Protein AF-A0A8T4QY41-F1 (afdb_monomer)

Foldseek 3Di:
DDPPQPVLLDDQAQWKKAWCFFPDPVRHGFIFGFHDDDLFWTWGQGPVGIDIDGQQGTWMWTADPNDIDIDRSVSSNGGSVVSVPDPDDDD

Structure (mmCIF, N/CA/C/O backbone):
data_AF-A0A8T4QY41-F1
#
_entry.id   AF-A0A8T4QY41-F1
#
loop_
_atom_site.group_PDB
_atom_site.id
_atom_site.type_symbol
_atom_site.label_atom_id
_atom_site.label_alt_id
_atom_site.label_comp_id
_atom_site.label_asym_id
_atom_site.label_entity_id
_atom_site.label_seq_id
_atom_site.pdbx_PDB_ins_code
_atom_site.Cartn_x
_atom_site.Cartn_y
_atom_site.Cartn_z
_atom_site.occupancy
_atom_site.B_iso_or_equiv
_atom_site.auth_seq_id
_atom_site.auth_comp_id
_atom_site.auth_asym_id
_atom_site.auth_atom_id
_atom_site.pdbx_PDB_model_num
ATOM 1 N N . MET A 1 1 ? 17.463 10.648 4.842 1.00 38.44 1 MET A N 1
ATOM 2 C CA . MET A 1 1 ? 18.186 10.136 3.657 1.00 38.44 1 MET A CA 1
ATOM 3 C C . MET A 1 1 ? 17.565 8.790 3.289 1.00 38.44 1 MET A C 1
ATOM 5 O O . MET A 1 1 ? 17.621 7.886 4.105 1.00 38.44 1 MET A O 1
ATOM 9 N N . ILE A 1 2 ? 16.872 8.658 2.153 1.00 42.44 2 ILE A N 1
ATOM 10 C CA . ILE A 1 2 ? 16.351 7.354 1.698 1.00 42.44 2 ILE A CA 1
ATOM 11 C C . ILE A 1 2 ? 16.827 7.152 0.266 1.00 42.44 2 ILE A C 1
ATOM 13 O O . ILE A 1 2 ? 16.537 7.977 -0.604 1.00 42.44 2 ILE A O 1
ATOM 17 N N . LEU A 1 3 ? 17.548 6.049 0.037 1.00 39.91 3 LEU A N 1
ATOM 18 C CA . LEU A 1 3 ? 17.846 5.518 -1.288 1.00 39.91 3 LEU A CA 1
ATOM 19 C C . LEU A 1 3 ? 16.520 5.262 -2.016 1.00 39.91 3 LEU A C 1
ATOM 21 O O . LEU A 1 3 ? 15.899 4.207 -1.874 1.00 39.91 3 LEU A O 1
ATOM 25 N N . LYS A 1 4 ? 16.082 6.256 -2.796 1.00 50.06 4 LYS A N 1
ATOM 26 C CA . LYS A 1 4 ? 14.831 6.244 -3.570 1.00 50.06 4 LYS A CA 1
ATOM 27 C C . LYS A 1 4 ? 14.683 4.997 -4.452 1.00 50.06 4 LYS A C 1
ATOM 29 O O . LYS A 1 4 ? 13.557 4.639 -4.772 1.00 50.06 4 LYS A O 1
ATOM 34 N N . GLY A 1 5 ? 15.778 4.342 -4.847 1.00 54.31 5 GLY A N 1
ATOM 35 C CA . GLY A 1 5 ? 15.765 3.246 -5.820 1.00 54.31 5 GLY A CA 1
ATOM 36 C C . GLY A 1 5 ? 15.440 1.851 -5.274 1.00 54.31 5 GLY A C 1
ATOM 37 O O . GLY A 1 5 ? 14.834 1.064 -5.997 1.00 54.31 5 GLY A O 1
ATOM 38 N N . SER A 1 6 ? 15.810 1.521 -4.031 1.00 66.00 6 SER A N 1
ATOM 39 C CA . SER A 1 6 ? 15.798 0.117 -3.571 1.00 66.00 6 SER A CA 1
ATOM 40 C C . SER A 1 6 ? 14.439 -0.340 -3.041 1.00 66.00 6 SER A C 1
ATOM 42 O O . SER A 1 6 ? 14.011 -1.460 -3.309 1.00 66.00 6 SER A O 1
ATOM 44 N N . ILE A 1 7 ? 13.727 0.542 -2.332 1.00 74.81 7 ILE A N 1
ATOM 45 C CA . ILE A 1 7 ? 12.442 0.219 -1.691 1.00 74.81 7 ILE A CA 1
ATOM 46 C C . ILE A 1 7 ? 11.324 -0.013 -2.713 1.00 74.81 7 ILE A C 1
ATOM 48 O O . ILE A 1 7 ? 10.458 -0.858 -2.518 1.00 74.81 7 ILE A O 1
ATOM 52 N N . GLN A 1 8 ? 11.390 0.681 -3.853 1.00 72.56 8 GLN A N 1
ATOM 53 C CA . GLN A 1 8 ? 10.448 0.506 -4.955 1.00 72.56 8 GLN A CA 1
ATOM 54 C C . GLN A 1 8 ? 10.575 -0.862 -5.616 1.00 72.56 8 GLN A C 1
ATOM 56 O O . GLN A 1 8 ? 9.685 -1.223 -6.363 1.00 72.56 8 GLN A O 1
ATOM 61 N N . LYS A 1 9 ? 11.646 -1.628 -5.390 1.00 72.25 9 LYS A N 1
ATOM 62 C CA . LYS A 1 9 ? 11.814 -2.981 -5.950 1.00 72.25 9 LYS A CA 1
ATOM 63 C C . LYS A 1 9 ? 11.410 -4.082 -4.976 1.00 72.25 9 LYS A C 1
ATOM 65 O O . LYS A 1 9 ? 11.418 -5.245 -5.348 1.00 72.25 9 LYS A O 1
ATOM 70 N N . GLN A 1 10 ? 11.091 -3.717 -3.738 1.00 80.38 10 GLN A N 1
ATOM 71 C CA . GLN A 1 10 ? 10.728 -4.684 -2.716 1.00 80.38 10 GLN A CA 1
ATOM 72 C C . GLN A 1 10 ? 9.333 -5.254 -2.972 1.00 80.38 10 GLN A C 1
ATOM 74 O O . GLN A 1 10 ? 8.497 -4.664 -3.672 1.00 80.38 10 GLN A O 1
ATOM 79 N N . GLU A 1 11 ? 9.107 -6.411 -2.367 1.00 83.38 11 GLU A N 1
ATOM 80 C CA . GLU A 1 11 ? 7.806 -7.047 -2.283 1.00 83.38 11 GLU A CA 1
ATOM 81 C C . GLU A 1 11 ? 6.968 -6.375 -1.188 1.00 83.38 11 GLU A C 1
ATOM 83 O O . GLU A 1 11 ? 7.387 -6.270 -0.028 1.00 83.38 11 GLU A O 1
ATOM 88 N N . PHE A 1 12 ? 5.783 -5.891 -1.572 1.00 88.50 12 PHE A N 1
ATOM 89 C CA . PHE A 1 12 ? 4.829 -5.285 -0.643 1.00 88.50 12 PHE A CA 1
ATOM 90 C C . PHE A 1 12 ? 3.796 -6.289 -0.135 1.00 88.50 12 PHE A C 1
ATOM 92 O O . PHE A 1 12 ? 3.243 -6.063 0.941 1.00 88.50 12 PHE A O 1
ATOM 99 N N . ILE A 1 13 ? 3.566 -7.394 -0.855 1.00 90.88 13 ILE A N 1
ATOM 100 C CA . ILE A 1 13 ? 2.702 -8.487 -0.403 1.00 90.88 13 ILE A CA 1
ATOM 101 C C . ILE A 1 13 ? 3.216 -9.003 0.946 1.00 90.88 13 ILE A C 1
ATOM 103 O O . ILE A 1 13 ? 4.415 -9.123 1.199 1.00 90.88 13 ILE A O 1
ATOM 107 N N . GLY A 1 14 ? 2.292 -9.208 1.877 1.00 91.19 14 GLY A N 1
ATOM 108 C CA . GLY A 1 14 ? 2.591 -9.627 3.238 1.00 91.19 14 GLY A CA 1
ATOM 109 C C . GLY A 1 14 ? 3.029 -8.508 4.186 1.00 91.19 14 GLY A C 1
ATOM 110 O O . GLY A 1 14 ? 3.066 -8.740 5.397 1.00 91.19 14 GLY A O 1
ATOM 111 N N . LYS A 1 15 ? 3.318 -7.295 3.693 1.00 92.56 15 LYS A N 1
ATOM 112 C CA . LYS A 1 15 ? 3.722 -6.161 4.537 1.00 92.56 15 LYS A CA 1
ATOM 113 C C . LYS A 1 15 ? 2.510 -5.437 5.120 1.00 92.56 15 LYS A C 1
ATOM 115 O O . LYS A 1 15 ? 1.461 -5.314 4.490 1.00 92.56 15 LYS A O 1
ATOM 120 N N . GLN A 1 16 ? 2.679 -4.928 6.337 1.00 94.12 16 GLN A N 1
ATOM 121 C CA . GLN A 1 16 ? 1.734 -4.007 6.964 1.00 94.12 16 GLN A CA 1
ATOM 122 C C . GLN A 1 16 ? 1.919 -2.605 6.387 1.00 94.12 16 GLN A C 1
ATOM 124 O O . GLN A 1 16 ? 3.035 -2.077 6.395 1.00 94.12 16 GLN A O 1
ATOM 129 N N . ILE A 1 17 ? 0.823 -2.000 5.927 1.00 94.50 17 ILE A N 1
ATOM 130 C CA . ILE A 1 17 ? 0.807 -0.616 5.459 1.00 94.50 17 ILE A CA 1
ATOM 131 C C . ILE A 1 17 ? -0.211 0.227 6.227 1.00 94.50 17 ILE A C 1
ATOM 133 O O . ILE A 1 17 ? -1.241 -0.271 6.684 1.00 94.50 17 ILE A O 1
ATOM 137 N N . ALA A 1 18 ? 0.078 1.520 6.342 1.00 95.12 18 ALA A N 1
ATOM 138 C CA . ALA A 1 18 ? -0.801 2.525 6.924 1.00 95.12 18 ALA A CA 1
ATOM 139 C C . ALA A 1 18 ? -0.909 3.725 5.982 1.00 95.12 18 ALA A C 1
ATOM 141 O O . ALA A 1 18 ? 0.108 4.305 5.608 1.00 95.12 18 ALA A O 1
ATOM 142 N N . ILE A 1 19 ? -2.120 4.112 5.600 1.00 94.81 19 ILE A N 1
ATOM 143 C CA . ILE A 1 19 ? -2.346 5.226 4.673 1.00 94.81 19 ILE A CA 1
ATOM 144 C C . ILE A 1 19 ? -2.232 6.538 5.442 1.00 94.81 19 ILE A C 1
ATOM 146 O O . ILE A 1 19 ? -2.997 6.781 6.376 1.00 94.81 19 ILE A O 1
ATOM 150 N N . THR A 1 20 ? -1.278 7.381 5.056 1.00 94.12 20 THR A N 1
ATOM 151 C CA . THR A 1 20 ? -1.027 8.680 5.698 1.00 94.12 20 THR A CA 1
ATOM 152 C C . THR A 1 20 ? -1.657 9.840 4.949 1.00 94.12 20 THR A C 1
ATOM 154 O O . THR A 1 20 ? -2.028 10.829 5.569 1.00 94.12 20 THR A O 1
ATOM 157 N N . ALA A 1 21 ? -1.834 9.708 3.636 1.00 92.81 21 ALA A N 1
ATOM 158 C CA . ALA A 1 21 ? -2.570 10.667 2.825 1.00 92.81 21 ALA A CA 1
ATOM 159 C C . ALA A 1 21 ? -3.250 9.949 1.661 1.00 92.81 21 ALA A C 1
ATOM 161 O O . ALA A 1 21 ? -2.719 8.972 1.134 1.00 92.81 21 ALA A O 1
ATOM 162 N N . ALA A 1 22 ? -4.407 10.439 1.233 1.00 93.31 22 ALA A N 1
ATOM 163 C CA . ALA A 1 22 ? -5.099 9.918 0.067 1.00 93.31 22 ALA A CA 1
ATOM 164 C C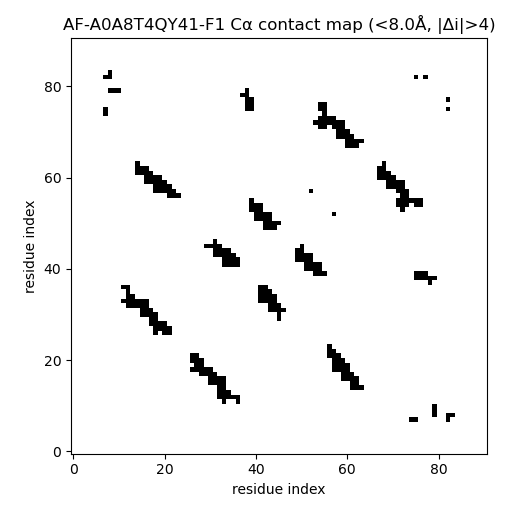 . ALA A 1 22 ? -5.947 11.007 -0.594 1.00 93.31 22 ALA A C 1
ATOM 166 O O . ALA A 1 22 ? -6.395 11.926 0.084 1.00 93.31 22 ALA A O 1
ATOM 167 N N . SER A 1 23 ? -6.204 10.884 -1.899 1.00 91.25 23 SER A N 1
ATOM 168 C CA . SER A 1 23 ? -7.172 11.748 -2.594 1.00 91.25 23 SER A CA 1
ATOM 169 C C . SER A 1 23 ? -8.590 11.573 -2.046 1.00 91.25 23 SER A C 1
ATOM 171 O O . SER A 1 23 ? -9.363 12.520 -2.035 1.00 91.25 23 SER A O 1
ATOM 173 N N . ASN A 1 24 ? -8.927 10.366 -1.583 1.00 90.12 24 ASN A N 1
ATOM 174 C CA . ASN A 1 24 ? -10.152 10.103 -0.841 1.00 90.12 24 ASN A CA 1
ATOM 175 C C . ASN A 1 24 ? -9.837 10.090 0.661 1.00 90.12 24 ASN A C 1
ATOM 177 O O . ASN A 1 24 ? -9.198 9.156 1.152 1.00 90.12 24 ASN A O 1
ATOM 181 N N . SER A 1 25 ? -10.315 11.102 1.385 1.00 90.00 25 SER A N 1
ATOM 182 C CA . SER A 1 25 ? -10.079 11.271 2.823 1.00 90.00 25 SER A CA 1
ATOM 183 C C . SER A 1 25 ? -10.558 10.088 3.669 1.00 90.00 25 SER A C 1
ATOM 185 O O . SER A 1 25 ? -9.957 9.807 4.701 1.00 90.00 25 SER A O 1
ATOM 187 N N . SER A 1 26 ? -11.564 9.326 3.221 1.00 89.62 26 SER A N 1
ATOM 188 C CA . SER A 1 26 ? -12.048 8.131 3.932 1.00 89.62 26 SER A CA 1
ATOM 189 C C . SER A 1 26 ? -11.022 6.992 3.993 1.00 89.62 26 SER A C 1
ATOM 191 O O . SER A 1 26 ? -11.192 6.052 4.767 1.00 89.62 26 SER A O 1
ATOM 193 N N . LEU A 1 27 ? -9.970 7.044 3.168 1.00 90.19 27 LEU A N 1
ATOM 194 C CA . LEU A 1 27 ? -8.876 6.071 3.190 1.00 90.19 27 LEU A CA 1
ATOM 195 C C . LEU A 1 27 ? -7.777 6.449 4.193 1.00 90.19 27 LEU A C 1
ATOM 197 O O . LEU A 1 27 ? -6.985 5.592 4.580 1.00 90.19 27 LEU A O 1
ATOM 201 N N . VAL A 1 28 ? -7.697 7.715 4.610 1.00 93.50 28 VAL A N 1
ATOM 202 C CA . VAL A 1 28 ? -6.642 8.190 5.514 1.00 93.50 28 VAL A CA 1
ATOM 203 C C . VAL A 1 28 ? -6.788 7.519 6.879 1.00 93.50 28 VAL A C 1
ATOM 205 O O . VAL A 1 28 ? -7.879 7.424 7.432 1.00 93.50 28 VAL A O 1
ATOM 208 N N . GLY A 1 29 ? -5.679 7.008 7.415 1.00 92.00 29 GLY A N 1
ATOM 209 C CA . GLY A 1 29 ? -5.660 6.264 8.674 1.00 92.00 29 GLY A CA 1
ATOM 210 C C . GLY A 1 29 ? -5.998 4.777 8.539 1.00 92.00 29 GLY A C 1
ATOM 211 O O . GLY A 1 29 ? -5.850 4.043 9.517 1.00 92.00 29 GLY A O 1
ATOM 212 N N . MET A 1 30 ? -6.382 4.298 7.349 1.00 93.25 30 MET A N 1
ATOM 213 C CA . MET A 1 30 ? -6.600 2.872 7.111 1.00 93.25 30 MET A CA 1
ATOM 214 C C . MET A 1 30 ? -5.283 2.099 7.239 1.00 93.25 30 MET A C 1
ATOM 216 O O . MET A 1 30 ? -4.245 2.505 6.708 1.00 93.25 30 MET A O 1
ATOM 220 N N . LYS A 1 31 ? -5.335 0.969 7.947 1.00 94.81 31 LYS A N 1
ATOM 221 C CA . LYS A 1 31 ? -4.198 0.074 8.173 1.00 94.81 31 LYS A CA 1
ATOM 222 C C . LYS A 1 31 ? -4.583 -1.348 7.805 1.00 94.81 31 LYS A C 1
ATOM 224 O O . LYS A 1 31 ? -5.708 -1.772 8.073 1.00 94.81 31 LYS A O 1
ATOM 229 N N . GLY A 1 32 ? -3.649 -2.076 7.215 1.00 95.19 32 GLY A N 1
ATOM 230 C CA . GLY A 1 32 ? -3.885 -3.458 6.828 1.00 95.19 32 GLY A CA 1
ATOM 231 C C . GLY A 1 32 ? -2.651 -4.139 6.264 1.00 95.19 32 GLY A C 1
ATOM 232 O O . GLY A 1 32 ? -1.643 -3.498 5.957 1.00 95.19 32 GLY A O 1
ATOM 233 N N . LYS A 1 33 ? -2.745 -5.460 6.133 1.00 95.94 33 LYS A N 1
ATOM 234 C CA . LYS A 1 33 ? -1.725 -6.284 5.481 1.00 95.94 33 LYS A CA 1
ATOM 235 C C . LYS A 1 33 ? -2.015 -6.333 3.987 1.00 95.94 33 LYS A C 1
ATOM 237 O O . LYS A 1 33 ? -3.141 -6.627 3.607 1.00 95.94 33 LYS A O 1
ATOM 242 N N . VAL A 1 34 ? -1.027 -6.073 3.140 1.00 95.12 34 VAL A N 1
ATOM 243 C CA . VAL A 1 34 ? -1.187 -6.241 1.688 1.00 95.12 34 VAL A CA 1
ATOM 244 C C . VAL A 1 34 ? -1.296 -7.732 1.375 1.00 95.12 34 VAL A C 1
ATOM 246 O O . VAL A 1 34 ? -0.417 -8.503 1.762 1.00 95.12 34 VAL A O 1
ATOM 249 N N . ILE A 1 35 ? -2.369 -8.132 0.701 1.00 95.56 35 ILE A N 1
ATOM 250 C CA . ILE A 1 35 ? -2.608 -9.521 0.277 1.00 95.56 35 ILE A CA 1
ATOM 251 C C . ILE A 1 35 ? -2.437 -9.700 -1.230 1.00 95.56 35 ILE A C 1
ATOM 253 O O . ILE A 1 35 ? -2.077 -10.784 -1.666 1.00 95.56 35 ILE A O 1
ATOM 257 N N . ASP A 1 36 ? -2.632 -8.633 -2.005 1.00 91.38 36 ASP A N 1
ATOM 258 C CA . ASP A 1 36 ? -2.460 -8.651 -3.454 1.00 91.38 36 ASP A CA 1
ATOM 259 C C . ASP A 1 36 ? -1.941 -7.300 -3.964 1.00 91.38 36 ASP A C 1
ATOM 261 O O . ASP A 1 36 ? -2.239 -6.229 -3.413 1.00 91.38 36 ASP A O 1
ATOM 265 N N . GLU A 1 37 ? -1.149 -7.358 -5.030 1.00 87.00 37 GLU A N 1
ATOM 266 C CA . GLU A 1 37 ? -0.563 -6.206 -5.697 1.00 87.00 37 GLU A CA 1
ATOM 267 C C . GLU A 1 37 ? -0.710 -6.337 -7.216 1.00 87.00 37 GLU A C 1
ATOM 269 O O . GLU A 1 37 ? -0.113 -7.200 -7.852 1.00 87.00 37 GLU A O 1
ATOM 274 N N . THR A 1 38 ? -1.406 -5.378 -7.826 1.00 87.75 38 THR A N 1
ATOM 275 C CA . THR A 1 38 ? -1.460 -5.240 -9.287 1.00 87.75 38 THR A CA 1
ATOM 276 C C . THR A 1 38 ? -0.643 -4.030 -9.747 1.00 87.75 38 THR A C 1
ATOM 278 O O . THR A 1 38 ? -0.051 -3.305 -8.943 1.00 87.75 38 THR A O 1
ATOM 281 N N . LYS A 1 39 ? -0.636 -3.748 -11.057 1.00 83.75 39 LYS A N 1
ATOM 282 C CA . LYS A 1 39 ? 0.016 -2.557 -11.629 1.00 83.75 39 LYS A CA 1
ATOM 283 C C . LYS A 1 39 ? -0.422 -1.257 -10.932 1.00 83.75 39 LYS A C 1
ATOM 285 O O . LYS A 1 39 ? 0.412 -0.437 -10.572 1.00 83.75 39 LYS A O 1
ATOM 290 N N . GLY A 1 40 ? -1.724 -1.090 -10.697 1.00 86.94 40 GLY A N 1
ATOM 291 C CA . GLY A 1 40 ? -2.29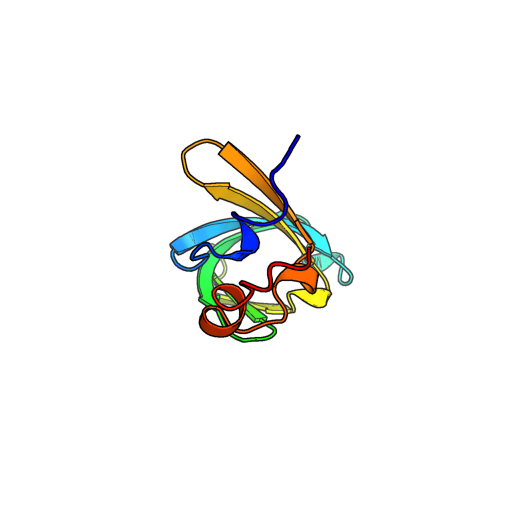2 0.159 -10.176 1.00 86.94 40 GLY A CA 1
ATOM 292 C C . GLY A 1 40 ? -2.873 0.076 -8.767 1.00 86.94 40 GLY A C 1
ATOM 293 O O . GLY A 1 40 ? -3.160 1.120 -8.179 1.00 86.94 40 GLY A O 1
ATOM 294 N N . THR A 1 41 ? -3.059 -1.127 -8.214 1.00 91.62 41 THR A N 1
ATOM 295 C CA . THR A 1 41 ? -3.797 -1.303 -6.956 1.00 91.62 41 THR A CA 1
ATOM 296 C C . THR A 1 41 ? -3.056 -2.135 -5.926 1.00 91.62 41 THR A C 1
ATOM 298 O O . THR A 1 41 ? -2.286 -3.028 -6.270 1.00 91.62 41 THR A O 1
ATOM 301 N N . PHE A 1 42 ? -3.356 -1.862 -4.661 1.00 93.50 42 PHE A N 1
ATOM 302 C CA . PHE A 1 42 ? -3.128 -2.777 -3.550 1.00 93.50 42 PHE A CA 1
ATOM 303 C C . PHE A 1 42 ? -4.459 -3.293 -3.037 1.00 93.50 42 PHE A C 1
ATOM 305 O O . PHE A 1 42 ? -5.388 -2.508 -2.856 1.00 93.50 42 PHE A O 1
ATOM 312 N N . THR A 1 43 ? -4.531 -4.584 -2.756 1.00 95.12 43 THR A N 1
ATOM 313 C CA . THR A 1 43 ? -5.599 -5.139 -1.930 1.00 95.12 43 THR A CA 1
ATOM 314 C C . THR A 1 43 ? -5.026 -5.348 -0.541 1.00 95.12 43 THR A C 1
ATOM 316 O O . THR A 1 43 ? -4.013 -6.033 -0.378 1.00 95.12 43 THR A O 1
ATOM 319 N N . ILE A 1 44 ? -5.638 -4.717 0.458 1.00 95.94 44 ILE A N 1
ATOM 320 C CA . ILE A 1 44 ? -5.243 -4.866 1.855 1.00 95.94 44 ILE A CA 1
ATOM 321 C C . ILE A 1 44 ? -6.331 -5.561 2.657 1.00 95.94 44 ILE A C 1
ATOM 323 O O . ILE A 1 44 ? -7.514 -5.265 2.512 1.00 95.94 44 ILE A O 1
ATOM 327 N N . LEU A 1 45 ? -5.910 -6.446 3.548 1.00 96.25 45 LEU A N 1
ATOM 328 C CA . LEU A 1 45 ? -6.752 -7.047 4.562 1.00 96.25 45 LEU A CA 1
ATOM 329 C C . LEU A 1 45 ? -6.760 -6.145 5.798 1.00 9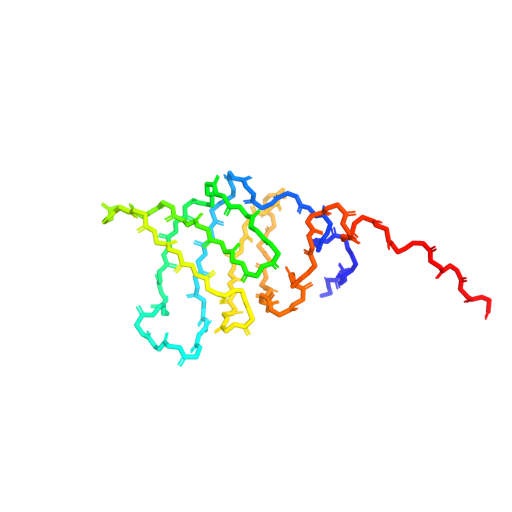6.25 45 LEU A C 1
ATOM 331 O O . LEU A 1 45 ? -5.726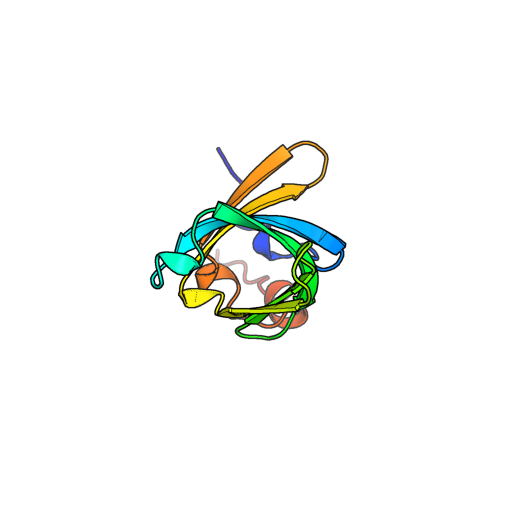 -5.925 6.438 1.00 96.25 45 LEU A O 1
ATOM 335 N N . THR A 1 46 ? -7.936 -5.610 6.108 1.00 93.75 46 THR A N 1
ATOM 336 C CA . THR A 1 46 ? -8.213 -4.820 7.313 1.00 93.75 46 THR A CA 1
ATOM 337 C C . THR A 1 46 ? -9.068 -5.645 8.284 1.00 93.75 46 THR A C 1
ATOM 339 O O . THR A 1 46 ? -9.669 -6.634 7.865 1.00 93.75 46 THR A O 1
ATOM 342 N N . PRO A 1 47 ? -9.229 -5.228 9.554 1.00 90.81 47 PRO A N 1
ATOM 343 C CA . PRO A 1 47 ? -10.170 -5.881 10.471 1.00 90.81 47 PRO A CA 1
ATOM 344 C C . PRO A 1 47 ? -11.628 -5.880 9.978 1.00 90.81 47 PRO A C 1
ATOM 346 O O . PRO A 1 47 ? -12.428 -6.686 10.431 1.00 90.81 47 PRO A O 1
ATOM 349 N N . LYS A 1 48 ? -11.980 -4.979 9.049 1.00 90.19 48 LYS A N 1
ATOM 350 C CA . LYS A 1 48 ? -13.315 -4.877 8.437 1.00 90.19 48 LYS A CA 1
ATOM 351 C C . LYS A 1 48 ? -13.432 -5.660 7.120 1.00 90.19 48 LYS A C 1
ATOM 353 O O . LYS A 1 48 ? -14.402 -5.471 6.393 1.00 90.19 48 LYS A O 1
ATOM 358 N N . GLY A 1 49 ? -12.429 -6.472 6.787 1.00 93.00 49 GLY A N 1
ATOM 359 C CA . GLY A 1 49 ? -12.336 -7.211 5.532 1.00 93.00 49 GLY A CA 1
ATOM 360 C C . GLY A 1 49 ? -11.379 -6.582 4.520 1.00 93.00 49 GLY A C 1
ATOM 361 O O . GLY A 1 49 ? -10.548 -5.724 4.846 1.00 93.00 49 GLY A O 1
ATOM 362 N N . GLU A 1 50 ? -11.485 -7.043 3.280 1.00 94.94 50 GLU A N 1
ATOM 363 C CA . GLU A 1 50 ? -10.596 -6.659 2.188 1.00 94.94 50 GLU A CA 1
ATOM 364 C C . GLU A 1 50 ? -10.960 -5.300 1.590 1.00 94.94 50 GLU A C 1
ATOM 366 O O . GLU A 1 50 ? -12.127 -4.951 1.395 1.00 94.94 50 GLU A O 1
ATOM 371 N N . ARG A 1 51 ? -9.936 -4.507 1.279 1.00 93.62 51 ARG A N 1
ATOM 372 C CA . ARG A 1 51 ? -10.084 -3.201 0.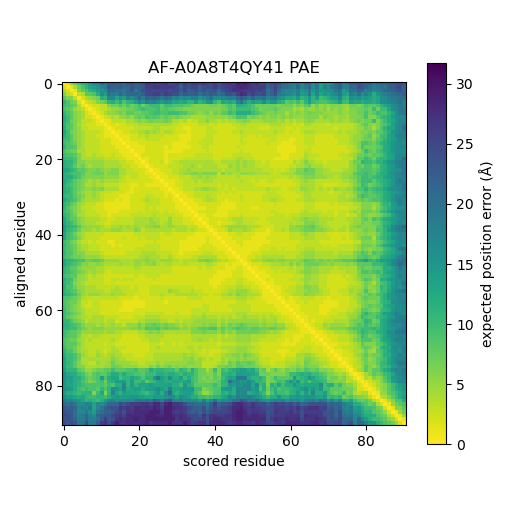640 1.00 93.62 51 ARG A CA 1
ATOM 373 C C . ARG A 1 51 ? -9.104 -3.061 -0.506 1.00 93.62 51 ARG A C 1
ATOM 375 O O . ARG A 1 51 ? -7.896 -3.178 -0.323 1.00 93.62 51 ARG A O 1
ATOM 382 N N . LYS A 1 52 ? -9.639 -2.746 -1.683 1.00 94.00 52 LYS A N 1
ATOM 383 C CA . LYS A 1 52 ? -8.856 -2.421 -2.873 1.00 94.00 52 LYS A CA 1
ATOM 384 C C . LYS A 1 52 ? -8.577 -0.924 -2.924 1.00 94.00 52 LYS A C 1
ATOM 386 O O . LYS A 1 52 ? -9.482 -0.111 -2.760 1.00 94.00 52 LYS A O 1
ATOM 391 N N . ILE A 1 53 ? -7.319 -0.568 -3.150 1.00 93.12 53 ILE A N 1
ATOM 392 C CA . ILE A 1 53 ? -6.807 0.794 -3.016 1.00 93.12 53 ILE A CA 1
ATOM 393 C C . ILE A 1 53 ? -5.985 1.158 -4.241 1.00 93.12 53 ILE A C 1
ATOM 395 O O . ILE A 1 53 ? -5.123 0.394 -4.671 1.00 93.12 53 ILE A O 1
ATOM 399 N N . ILE A 1 54 ? -6.231 2.343 -4.795 1.00 93.19 54 ILE A N 1
ATOM 400 C CA . ILE A 1 54 ? -5.531 2.852 -5.974 1.00 93.19 54 ILE A CA 1
ATOM 401 C C . ILE A 1 54 ? -4.214 3.497 -5.534 1.00 93.19 54 ILE A C 1
ATOM 403 O O . ILE A 1 54 ? -4.207 4.537 -4.875 1.00 93.19 54 ILE A O 1
ATOM 407 N N . LYS A 1 55 ? -3.085 2.908 -5.940 1.00 89.88 55 LYS A N 1
ATOM 408 C CA . LYS A 1 55 ? -1.735 3.329 -5.531 1.00 89.88 55 LYS A CA 1
ATOM 409 C C . LYS A 1 55 ? -1.463 4.800 -5.846 1.00 89.88 55 LYS A C 1
ATOM 411 O O . LYS A 1 55 ? -0.959 5.539 -5.006 1.00 89.88 55 LYS A O 1
ATOM 416 N N . ARG A 1 56 ? -1.829 5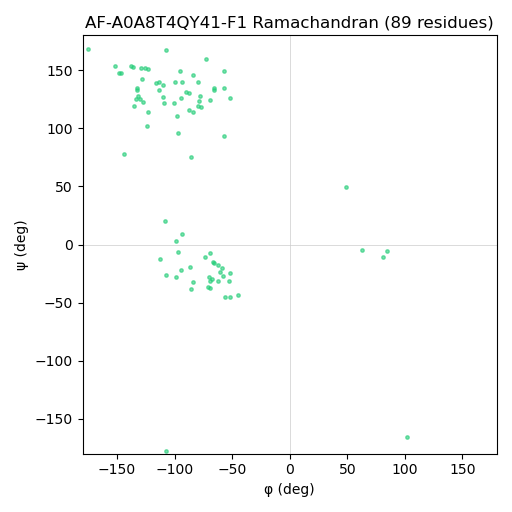.256 -7.048 1.00 90.38 56 ARG A N 1
ATOM 417 C CA . ARG A 1 56 ? -1.567 6.632 -7.508 1.00 90.38 56 ARG A CA 1
ATOM 418 C C . ARG A 1 56 ? -2.223 7.708 -6.638 1.00 90.38 56 ARG A C 1
ATOM 420 O O . ARG A 1 56 ? -1.742 8.837 -6.623 1.00 90.38 56 ARG A O 1
ATOM 427 N N . GLN A 1 57 ? -3.283 7.355 -5.916 1.00 91.88 57 GLN A N 1
ATOM 428 C CA . GLN A 1 57 ? -4.058 8.277 -5.091 1.00 91.88 57 GLN A CA 1
ATOM 429 C C . GLN A 1 57 ? -3.683 8.235 -3.610 1.00 91.88 57 GLN A C 1
ATOM 431 O O . GLN A 1 57 ? -4.324 8.930 -2.830 1.00 91.88 57 GLN A O 1
ATOM 436 N N . ILE A 1 58 ? -2.681 7.447 -3.204 1.00 93.50 58 ILE A N 1
ATOM 437 C CA . ILE A 1 58 ? -2.318 7.291 -1.791 1.00 93.50 58 ILE A CA 1
ATOM 438 C C . ILE A 1 58 ? -0.843 7.588 -1.518 1.00 93.50 58 ILE A C 1
ATOM 440 O O . ILE A 1 58 ? 0.039 7.374 -2.351 1.00 93.50 58 ILE A O 1
ATOM 444 N N . THR A 1 59 ? -0.576 8.032 -0.297 1.00 93.62 59 THR A N 1
ATOM 445 C CA . THR A 1 59 ? 0.718 7.950 0.378 1.00 93.62 59 THR A CA 1
ATOM 446 C C . THR A 1 59 ? 0.550 7.011 1.557 1.00 93.62 59 THR A C 1
ATOM 448 O O . THR A 1 59 ? -0.433 7.103 2.297 1.00 93.62 59 THR A O 1
ATOM 451 N N . PHE A 1 60 ? 1.482 6.083 1.714 1.00 93.31 60 PHE A N 1
ATOM 452 C CA . PHE A 1 60 ? 1.412 5.085 2.766 1.00 93.31 60 PHE A CA 1
ATOM 453 C C . PHE A 1 60 ? 2.766 4.894 3.435 1.00 93.31 60 PHE A C 1
ATOM 455 O O . PHE A 1 60 ? 3.823 5.084 2.829 1.00 93.31 60 PHE A O 1
ATOM 462 N N . LYS A 1 61 ? 2.712 4.483 4.698 1.00 93.50 61 LYS A N 1
ATOM 463 C CA . LYS A 1 61 ? 3.852 4.026 5.478 1.00 93.50 61 LYS A CA 1
ATOM 464 C C . LYS A 1 61 ? 3.886 2.509 5.509 1.00 93.50 61 LYS A C 1
ATOM 466 O O . LYS A 1 61 ? 2.844 1.876 5.643 1.00 93.50 61 LYS A O 1
ATOM 471 N N . THR A 1 62 ? 5.075 1.937 5.406 1.00 91.56 62 THR A N 1
ATOM 472 C CA . THR A 1 62 ? 5.322 0.498 5.545 1.00 91.56 62 THR A CA 1
ATOM 473 C C . THR A 1 62 ? 6.583 0.265 6.363 1.00 91.56 62 THR 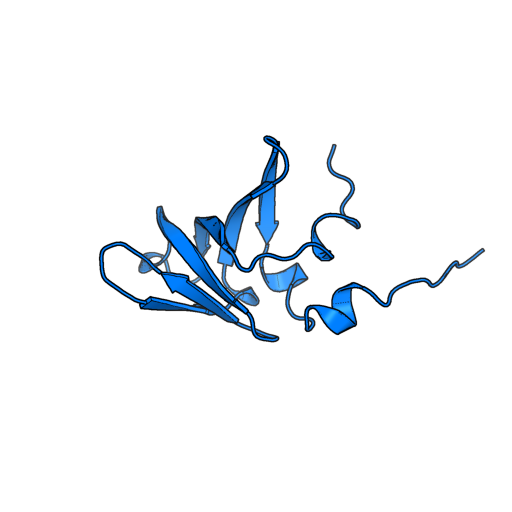A C 1
ATOM 475 O O . THR A 1 62 ? 7.468 1.123 6.392 1.00 91.56 62 THR A O 1
ATOM 478 N N . ARG A 1 63 ? 6.676 -0.888 7.026 1.00 86.94 63 ARG A N 1
ATOM 479 C CA . ARG A 1 63 ? 7.871 -1.289 7.771 1.00 86.94 63 ARG A CA 1
ATOM 480 C C . ARG A 1 63 ? 8.578 -2.433 7.054 1.00 86.94 63 ARG A C 1
ATOM 482 O O . ARG A 1 63 ? 7.988 -3.491 6.844 1.00 86.94 63 ARG A O 1
ATOM 489 N N . ILE A 1 64 ? 9.840 -2.224 6.694 1.00 83.81 64 ILE A N 1
ATOM 490 C CA . ILE A 1 64 ? 10.697 -3.211 6.025 1.00 83.81 64 ILE A CA 1
ATOM 491 C C . ILE A 1 64 ? 12.034 -3.239 6.772 1.00 83.81 64 ILE A C 1
ATOM 493 O O . ILE A 1 64 ? 12.623 -2.191 7.007 1.00 83.81 64 ILE A O 1
ATOM 497 N N . ASN A 1 65 ? 12.499 -4.424 7.179 1.00 83.38 65 ASN A N 1
ATOM 498 C CA . ASN A 1 65 ? 13.757 -4.621 7.919 1.00 83.38 65 ASN A CA 1
ATOM 499 C C . ASN A 1 65 ? 13.903 -3.672 9.124 1.00 83.38 65 ASN A C 1
ATOM 501 O O . ASN A 1 65 ? 14.896 -2.968 9.268 1.00 83.38 65 ASN A O 1
ATOM 505 N N . ASN A 1 66 ? 12.860 -3.605 9.955 1.00 82.44 66 ASN A N 1
ATOM 506 C CA . ASN A 1 66 ? 12.722 -2.703 11.104 1.00 82.44 66 ASN A CA 1
ATOM 507 C C . ASN A 1 66 ? 12.709 -1.196 10.810 1.00 82.44 66 ASN A C 1
ATOM 509 O O . ASN A 1 66 ? 12.404 -0.434 11.729 1.00 82.44 66 ASN A O 1
ATOM 513 N N . LEU 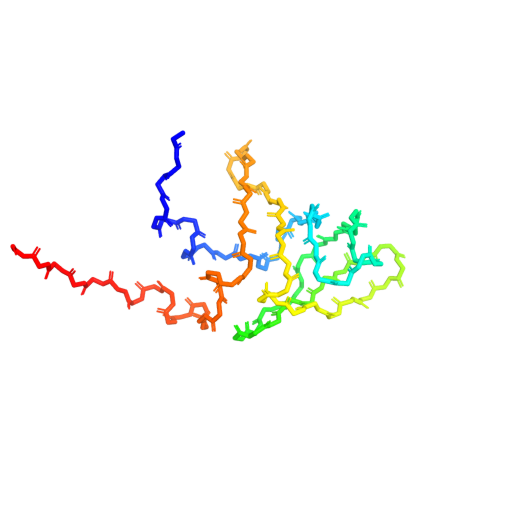A 1 67 ? 12.909 -0.775 9.564 1.00 84.88 67 LEU A N 1
ATOM 514 C CA . LEU A 1 67 ? 12.861 0.616 9.133 1.00 84.88 67 LEU A CA 1
ATOM 515 C C . LEU A 1 67 ? 11.468 0.982 8.616 1.00 84.88 67 LEU A C 1
ATOM 517 O O . LEU A 1 67 ? 10.817 0.207 7.913 1.00 84.88 67 LEU A O 1
ATOM 521 N N . THR A 1 68 ? 11.011 2.182 8.965 1.00 86.75 68 THR A N 1
ATOM 522 C CA . THR A 1 68 ? 9.738 2.731 8.490 1.00 86.75 68 THR A CA 1
ATOM 523 C C . THR A 1 68 ? 9.985 3.597 7.264 1.00 86.75 68 THR A C 1
ATOM 525 O O . THR A 1 68 ? 10.774 4.538 7.305 1.00 86.75 68 THR A O 1
ATOM 528 N N . TYR A 1 69 ? 9.271 3.300 6.184 1.00 87.31 69 TYR A N 1
ATOM 529 C CA . TYR A 1 69 ? 9.342 4.022 4.920 1.00 87.31 69 TYR A CA 1
ATOM 530 C C . TYR A 1 69 ? 8.003 4.675 4.622 1.00 87.31 69 TYR A C 1
ATOM 532 O O . TYR A 1 69 ? 6.966 4.041 4.796 1.00 87.31 69 TYR A O 1
ATOM 540 N N . GLU A 1 70 ? 8.026 5.909 4.124 1.00 89.94 70 GLU A N 1
ATOM 541 C CA . GLU A 1 70 ? 6.853 6.588 3.578 1.00 89.94 70 GLU A CA 1
ATOM 542 C C . GLU A 1 70 ? 6.990 6.729 2.061 1.00 89.94 70 GLU A C 1
ATOM 544 O O . GLU A 1 70 ? 8.008 7.206 1.553 1.00 89.94 70 GLU A O 1
ATOM 549 N N . LEU A 1 71 ? 5.973 6.270 1.332 1.00 88.56 71 LEU A N 1
ATOM 550 C CA . LEU A 1 71 ? 5.996 6.147 -0.121 1.00 88.56 71 LEU A CA 1
ATOM 551 C C . LEU A 1 71 ? 4.721 6.725 -0.727 1.00 88.56 71 LEU A C 1
ATOM 553 O O . LEU A 1 71 ? 3.610 6.414 -0.300 1.00 88.56 71 LEU A O 1
ATOM 557 N N . LYS A 1 72 ? 4.883 7.519 -1.789 1.00 88.88 72 LYS A N 1
ATOM 558 C CA . LYS A 1 72 ? 3.774 7.904 -2.670 1.00 88.88 72 LYS A CA 1
ATOM 559 C C . LYS A 1 72 ? 3.466 6.727 -3.581 1.00 88.88 72 LYS A C 1
ATOM 561 O O . LYS A 1 72 ? 4.314 6.373 -4.392 1.00 88.88 72 LYS A O 1
ATOM 566 N N . GLY A 1 73 ? 2.270 6.154 -3.529 1.00 85.56 73 GLY A N 1
ATOM 567 C CA . GLY A 1 73 ? 1.944 4.979 -4.341 1.00 85.56 73 GLY A CA 1
ATOM 568 C C . GLY A 1 73 ? 2.014 5.231 -5.855 1.00 85.56 73 GLY A C 1
ATOM 569 O O . GLY A 1 73 ? 2.212 4.284 -6.607 1.00 85.56 73 GLY A O 1
ATOM 570 N N . LYS A 1 74 ? 1.999 6.493 -6.316 1.00 84.75 74 LYS A N 1
ATOM 571 C CA . LYS A 1 74 ? 2.322 6.864 -7.710 1.00 84.75 74 LYS A CA 1
ATOM 572 C C . LYS A 1 74 ? 3.675 6.310 -8.189 1.00 84.75 74 LYS A C 1
ATOM 574 O O . LYS A 1 74 ? 3.812 5.991 -9.361 1.00 84.75 74 LYS A O 1
ATOM 579 N N . VAL A 1 75 ? 4.668 6.147 -7.308 1.00 81.56 75 VAL A N 1
ATOM 580 C CA . VAL A 1 75 ? 5.973 5.573 -7.705 1.00 81.56 75 VAL A CA 1
ATOM 581 C C . VAL A 1 75 ? 5.914 4.055 -7.943 1.00 81.56 75 VAL A C 1
ATOM 583 O O . VAL A 1 75 ? 6.856 3.479 -8.472 1.00 81.56 75 VAL A O 1
ATOM 586 N N . LEU A 1 76 ? 4.807 3.405 -7.569 1.00 79.62 76 LEU A N 1
ATOM 587 C CA . LEU A 1 76 ? 4.578 1.961 -7.674 1.00 79.62 76 LEU A CA 1
ATOM 588 C C . LEU A 1 76 ? 3.553 1.597 -8.766 1.00 79.62 76 LEU A C 1
ATOM 590 O O . LEU A 1 76 ? 2.978 0.510 -8.712 1.00 79.62 76 LEU A O 1
ATOM 594 N N . GLU A 1 77 ? 3.313 2.493 -9.734 1.00 72.62 77 GLU A N 1
ATOM 595 C CA . GLU A 1 77 ? 2.409 2.277 -10.884 1.00 72.62 77 GLU A CA 1
ATOM 596 C C . GLU A 1 77 ? 2.917 1.238 -11.901 1.00 72.62 77 GLU A C 1
ATOM 598 O O . GLU A 1 77 ? 2.190 0.877 -12.824 1.00 72.62 77 GLU A O 1
ATOM 603 N N . ASN A 1 78 ? 4.150 0.754 -11.751 1.00 67.25 78 ASN A N 1
ATOM 604 C CA . ASN A 1 78 ? 4.697 -0.323 -12.573 1.00 67.25 78 ASN A CA 1
ATOM 605 C C . ASN A 1 78 ? 4.511 -1.671 -11.873 1.00 67.25 78 ASN A C 1
ATOM 607 O O . ASN A 1 78 ? 4.538 -1.752 -10.636 1.00 67.25 78 ASN A O 1
ATOM 611 N N . ARG A 1 79 ? 4.344 -2.741 -12.661 1.00 63.06 79 ARG A N 1
ATOM 612 C CA . ARG A 1 79 ? 4.242 -4.104 -12.110 1.00 63.06 79 ARG A CA 1
ATOM 613 C C . ARG A 1 79 ? 5.491 -4.439 -11.278 1.00 63.06 79 ARG A C 1
ATOM 615 O O . ARG A 1 79 ? 6.566 -3.942 -11.615 1.00 63.06 79 ARG A O 1
ATOM 622 N N . PRO A 1 80 ? 5.390 -5.285 -10.233 1.00 60.47 80 PRO A N 1
ATOM 623 C CA . PRO A 1 80 ? 6.547 -5.706 -9.435 1.00 60.47 80 PRO A CA 1
ATOM 624 C C . PRO A 1 80 ? 7.766 -6.098 -10.277 1.00 60.47 80 PRO A C 1
ATOM 626 O O . PRO A 1 80 ? 8.874 -5.626 -10.038 1.00 60.47 80 PRO A O 1
ATOM 629 N N . GLU A 1 81 ? 7.530 -6.847 -11.348 1.00 60.94 81 GLU A N 1
ATOM 630 C CA . GLU A 1 81 ? 8.552 -7.324 -12.282 1.00 60.94 81 GLU A CA 1
ATOM 631 C C . GLU A 1 81 ? 9.174 -6.196 -13.128 1.00 60.94 81 GLU A C 1
ATOM 633 O O . GLU A 1 81 ? 10.385 -6.151 -13.353 1.00 60.94 81 GLU A O 1
ATOM 638 N N . GLU A 1 82 ? 8.365 -5.213 -13.531 1.00 59.47 82 GLU A N 1
ATOM 639 C CA . GLU A 1 82 ? 8.814 -4.016 -14.253 1.00 59.47 82 GLU A CA 1
ATOM 640 C C . GLU A 1 82 ? 9.633 -3.079 -13.347 1.00 59.47 82 GLU A C 1
ATOM 642 O O . GLU A 1 82 ? 10.521 -2.373 -13.829 1.00 59.47 82 GLU A O 1
ATOM 647 N N . ARG A 1 83 ? 9.390 -3.092 -12.024 1.00 66.12 83 ARG A N 1
ATOM 648 C CA . ARG A 1 83 ? 10.157 -2.297 -11.044 1.00 66.12 83 ARG A CA 1
ATOM 649 C C . ARG A 1 83 ? 11.605 -2.787 -10.913 1.00 66.12 83 ARG A C 1
ATOM 651 O O . ARG A 1 83 ? 12.504 -1.980 -10.665 1.00 66.12 83 ARG A O 1
ATOM 658 N N . VAL A 1 84 ? 11.874 -4.078 -11.127 1.00 60.50 84 VAL A N 1
ATOM 659 C CA . VAL A 1 84 ? 13.232 -4.650 -11.039 1.00 60.50 84 VAL A CA 1
ATOM 660 C C . VAL A 1 84 ? 14.114 -4.187 -12.212 1.00 60.50 84 VAL A C 1
ATOM 662 O O . VAL A 1 84 ? 15.293 -3.855 -12.014 1.00 60.50 84 VAL A O 1
ATOM 665 N N . LYS A 1 85 ? 13.529 -4.043 -13.411 1.00 54.56 85 LYS A N 1
ATOM 666 C CA . LYS A 1 85 ? 14.205 -3.679 -14.669 1.00 54.56 85 LYS A CA 1
ATOM 667 C C . LYS A 1 85 ? 14.351 -2.158 -14.860 1.00 54.56 85 LYS A C 1
ATOM 669 O O . LYS A 1 85 ? 13.714 -1.528 -15.696 1.00 54.56 85 LYS A O 1
ATOM 674 N N . LYS A 1 86 ? 15.293 -1.556 -14.134 1.00 50.69 86 LYS A N 1
ATOM 675 C CA . LYS A 1 86 ? 15.984 -0.336 -14.596 1.00 50.69 86 LYS A CA 1
ATOM 676 C C . LYS A 1 86 ? 17.441 -0.371 -14.150 1.00 50.69 86 LYS A C 1
ATOM 678 O O . LYS A 1 86 ? 17.834 0.240 -13.163 1.00 50.69 86 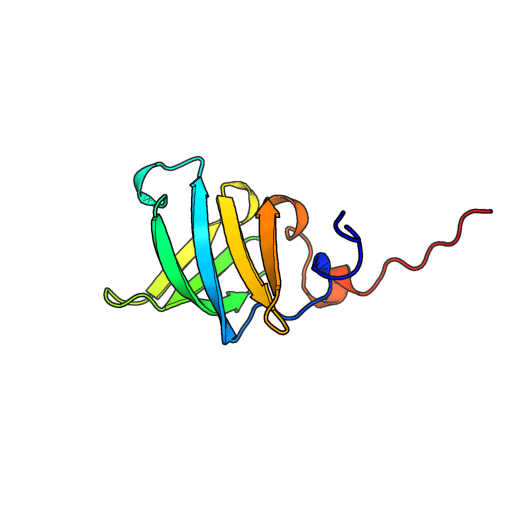LYS A O 1
ATOM 683 N N . VAL A 1 87 ? 18.227 -1.154 -14.883 1.00 48.78 87 VAL A N 1
ATOM 684 C CA . VAL A 1 87 ? 19.646 -0.879 -15.101 1.00 48.78 87 VAL A CA 1
ATOM 685 C C . VAL A 1 87 ? 19.703 -0.167 -16.446 1.00 48.78 87 VAL A C 1
ATOM 687 O O . VAL A 1 87 ? 19.661 -0.797 -17.496 1.00 48.78 87 VAL A O 1
ATOM 690 N N . ARG A 1 88 ? 19.738 1.162 -16.426 1.00 48.81 88 ARG A N 1
ATOM 691 C CA . ARG A 1 88 ? 20.470 1.900 -17.451 1.00 48.81 88 ARG A CA 1
ATOM 692 C C . ARG A 1 88 ? 21.450 2.782 -16.703 1.00 48.81 88 ARG A C 1
ATOM 694 O O . ARG A 1 88 ? 21.062 3.763 -16.079 1.00 48.81 88 ARG A O 1
ATOM 701 N N . ARG A 1 89 ? 22.701 2.316 -16.700 1.00 49.59 89 ARG A N 1
ATOM 702 C CA . ARG A 1 89 ? 23.876 3.177 -16.627 1.00 49.59 89 ARG A CA 1
ATOM 703 C C . ARG A 1 89 ? 23.698 4.208 -17.735 1.00 49.59 89 ARG A C 1
ATOM 705 O O . ARG A 1 89 ? 23.487 3.799 -18.870 1.00 49.59 89 ARG A O 1
ATOM 712 N N . ASN A 1 90 ? 23.766 5.485 -17.409 1.00 42.72 90 ASN A N 1
ATOM 713 C CA . ASN A 1 90 ? 24.213 6.461 -18.384 1.00 42.72 90 ASN A CA 1
ATOM 714 C C . ASN A 1 90 ? 25.401 7.169 -17.746 1.00 42.72 90 ASN A C 1
ATOM 716 O O . ASN A 1 90 ? 25.276 7.741 -16.663 1.00 42.72 90 ASN A O 1
ATOM 720 N N . THR A 1 91 ? 26.533 6.924 -18.399 1.00 45.03 91 THR A N 1
ATOM 721 C CA . THR A 1 91 ? 27.814 7.621 -18.361 1.00 45.03 91 THR A CA 1
ATOM 722 C C . THR A 1 91 ? 27.648 9.132 -18.362 1.00 45.03 91 THR A C 1
ATOM 724 O O . THR A 1 91 ? 26.667 9.604 -18.984 1.00 45.03 91 THR A O 1
#

Radius of gyration: 13.29 Å; Cα contacts (8 Å, |Δi|>4): 164; chains: 1; bounding box: 41×21×30 Å

Secondary structure (DSSP, 8-state):
---TTTGGGS--TT-EEEEEEESSGGGTT-EEEEEEE-SSEEEEEETTEEEEEEGGGEEEEEEETTEEEEEEGGGG-S-HHHHH-------

Solvent-accessible surface area (backbone atoms only — not comparable to full-atom values): 5270 Å² total; per-residue (Å²): 140,74,75,79,71,61,68,65,48,54,82,56,61,75,32,53,36,34,26,75,39,40,80,53,66,89,49,41,71,44,56,28,34,24,74,41,75,52,38,54,35,38,31,26,44,31,100,91,44,79,45,79,41,58,24,69,46,30,27,34,36,35,63,56,94,93,40,79,46,80,44,55,26,53,78,50,54,49,36,73,72,59,45,64,70,73,86,73,88,75,135

Nearest PDB structures (foldseek):
  1ts9-assembly1_A  TM=9.200E-01  e=7.551E-09  Archaeoglobus fulgidus
  1tsf-assembly1_A  TM=9.631E-01  e=1.452E-08  Archaeoglobus fulgidus
  6k0a-assembly1_E  TM=8.476E-01  e=7.115E-09  Methanocaldococcus jannaschii DSM 2661
  1v76-assembly2_B  TM=8.359E-01  e=8.247E-07  Pyrococcus horikoshii
  2ki7-assembly1_A  TM=8.176E-01  e=2.872E-06  Pyrococcus furiosus DSM 3638

Sequence (91 aa):
MILKGSIQKQEFIGKQIAITAASNSSLVGMKGKVIDETKGTFTILTPKGERKIIKRQITFKTRINNLTYELKGKVLENRPEERVKKVRRNT

pLDDT: mean 81.66, std 16.35, range [38.44, 96.25]

Mean predicted aligned error: 7.3 Å